Protein AF-A0AA44Q5R3-F1 (afdb_monomer)

Organism: Bacillus cereus (NCBI:txid1396)

Nearest PDB structures (foldseek):
  2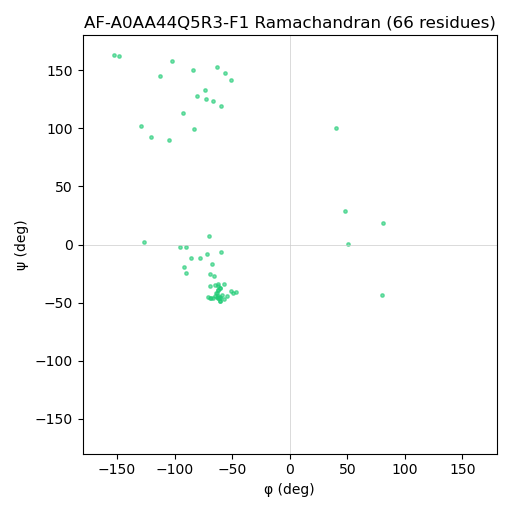xsj-assembly1_F  TM=6.021E-01  e=1.706E+00  Desulfomicrobium norvegicum
  3fiw-assembly2_C  TM=6.811E-01  e=3.079E+00  Streptomyces coelicolor
  6ccv-assembly1_F  TM=6.269E-01  e=7.227E+00  Mycolicibacterium smegmatis MC2 155
  8jwk-assembly1_A  TM=2.337E-01  e=4.004E+00  Streptomyces xinghaiensis

pLDDT: mean 78.28, std 15.04, range [38.97, 91.12]

Foldseek 3Di:
DDDLVNLLVLQLVVCQVVVHHDDLVNQCVDPVHDHQVVLCVHQVHDQSSCVVSCNDPPDDDPVSNVDD

InterPro domains:
  IPR041025 Homing endonuclease associated repeat [PF18780] (2-54)

Secondary structure (DSSP, 8-state):
---HHHHHHHHHHHHHHHTSPPPHHHHHH-TTS--HHHHHHHHSSHHHHHHHTT--SSSS--GGG---

Radius of gyration: 11.15 Å; Cα contacts (8 Å, |Δi|>4): 62; chains: 1; bounding box: 27×22×21 Å

Structure (mmCIF, N/CA/C/O backbone):
data_AF-A0AA44Q5R3-F1
#
_entry.id   AF-A0AA44Q5R3-F1
#
loop_
_atom_site.group_PDB
_atom_site.id
_atom_site.type_symbol
_atom_site.label_atom_id
_atom_site.label_alt_id
_atom_site.label_comp_id
_atom_site.label_asym_id
_atom_site.label_entity_id
_atom_site.label_seq_id
_atom_site.pdbx_PDB_ins_code
_atom_site.Cartn_x
_atom_site.Cartn_y
_atom_site.Cartn_z
_atom_site.occupancy
_atom_site.B_iso_or_equiv
_atom_site.auth_seq_id
_atom_site.auth_comp_id
_atom_site.auth_asym_id
_atom_site.auth_atom_id
_atom_site.pdbx_PDB_model_num
ATOM 1 N N . MET A 1 1 ? 12.534 -15.765 -8.624 1.00 66.06 1 MET A N 1
ATOM 2 C CA . MET A 1 1 ? 12.194 -14.486 -9.295 1.00 66.06 1 MET A CA 1
ATOM 3 C C . MET A 1 1 ? 10.875 -13.961 -8.746 1.00 66.06 1 MET A C 1
ATOM 5 O O . MET A 1 1 ? 9.916 -14.720 -8.694 1.00 66.06 1 MET A O 1
ATOM 9 N N . TYR A 1 2 ? 10.806 -12.690 -8.350 1.00 77.94 2 TYR A N 1
ATOM 10 C CA . TYR A 1 2 ? 9.536 -12.066 -7.967 1.00 77.94 2 TYR A CA 1
ATOM 11 C C . TYR A 1 2 ? 8.762 -11.646 -9.217 1.00 77.94 2 TYR A C 1
ATOM 13 O O . TYR A 1 2 ? 9.294 -10.952 -10.081 1.00 77.94 2 TYR A O 1
ATOM 21 N N . THR A 1 3 ? 7.503 -12.066 -9.318 1.00 88.31 3 THR A N 1
ATOM 22 C CA . THR A 1 3 ? 6.584 -11.587 -10.357 1.00 88.31 3 THR A CA 1
ATOM 23 C C . THR A 1 3 ? 5.629 -10.561 -9.767 1.00 88.31 3 THR A C 1
ATOM 25 O O . THR A 1 3 ? 5.361 -10.566 -8.564 1.00 88.31 3 THR A O 1
ATOM 28 N N . ARG A 1 4 ? 5.058 -9.706 -10.626 1.00 87.75 4 ARG A N 1
ATOM 29 C CA . ARG A 1 4 ? 4.041 -8.722 -10.219 1.00 87.75 4 ARG A CA 1
ATOM 30 C C . ARG A 1 4 ? 2.926 -9.376 -9.394 1.00 87.75 4 ARG A C 1
ATOM 32 O O . ARG A 1 4 ? 2.561 -8.847 -8.357 1.00 87.75 4 ARG A O 1
ATOM 39 N N . ARG A 1 5 ? 2.455 -10.565 -9.784 1.00 86.69 5 ARG A N 1
ATOM 40 C CA . ARG A 1 5 ? 1.409 -11.302 -9.056 1.00 86.69 5 ARG A CA 1
ATOM 41 C C . ARG A 1 5 ? 1.831 -11.696 -7.637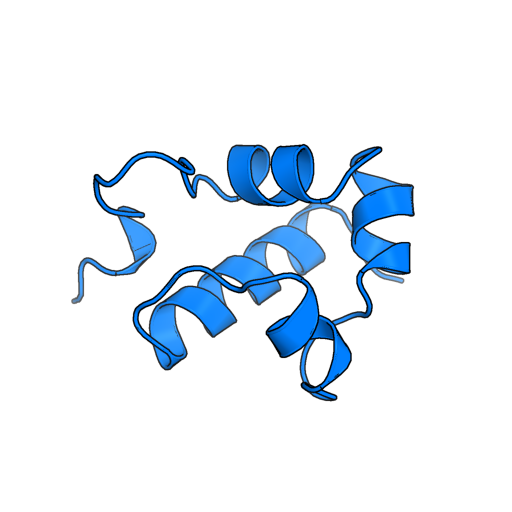 1.00 86.69 5 ARG A C 1
ATOM 43 O O . ARG A 1 5 ? 1.063 -11.462 -6.716 1.00 86.69 5 ARG A O 1
ATOM 50 N N . ILE A 1 6 ? 3.043 -12.232 -7.460 1.00 89.81 6 ILE A N 1
ATOM 51 C CA . ILE A 1 6 ? 3.566 -12.627 -6.137 1.00 89.81 6 ILE A CA 1
ATOM 52 C C . ILE A 1 6 ? 3.672 -11.411 -5.214 1.00 89.81 6 ILE A C 1
ATOM 54 O O . ILE A 1 6 ? 3.260 -11.477 -4.062 1.00 89.81 6 ILE A O 1
ATOM 58 N N . LEU A 1 7 ? 4.187 -10.293 -5.732 1.00 89.19 7 LEU A N 1
ATOM 59 C CA . LEU A 1 7 ? 4.304 -9.047 -4.975 1.00 89.19 7 LEU A CA 1
ATOM 60 C C . LEU A 1 7 ? 2.937 -8.544 -4.510 1.00 89.19 7 LEU A C 1
ATOM 62 O O . LEU A 1 7 ? 2.769 -8.216 -3.340 1.00 89.19 7 LEU A O 1
ATOM 66 N N . LEU A 1 8 ? 1.941 -8.544 -5.400 1.00 87.38 8 LEU A N 1
ATOM 67 C CA . LEU A 1 8 ? 0.582 -8.182 -5.012 1.00 87.38 8 LEU A CA 1
ATOM 68 C C . LEU A 1 8 ? 0.049 -9.137 -3.942 1.00 87.38 8 LEU A C 1
ATOM 70 O O . LEU A 1 8 ? -0.418 -8.650 -2.924 1.00 87.38 8 LEU A O 1
ATOM 74 N N . SER A 1 9 ? 0.167 -10.459 -4.115 1.00 86.81 9 SER A N 1
ATOM 75 C CA . SER A 1 9 ? -0.275 -11.433 -3.105 1.00 86.81 9 SER A CA 1
ATOM 76 C C . SER A 1 9 ? 0.347 -11.176 -1.732 1.00 86.81 9 SER A C 1
ATOM 78 O O . SER A 1 9 ? -0.385 -11.126 -0.752 1.00 86.81 9 SER A O 1
ATOM 80 N N . ARG A 1 10 ? 1.653 -10.887 -1.662 1.00 88.19 10 ARG A N 1
ATOM 81 C CA . ARG A 1 10 ? 2.331 -10.574 -0.394 1.00 88.19 10 ARG A CA 1
ATOM 82 C C . ARG A 1 10 ? 1.788 -9.318 0.281 1.00 88.19 10 ARG A C 1
ATOM 84 O O . ARG A 1 10 ? 1.610 -9.319 1.495 1.00 88.19 10 ARG A O 1
ATOM 91 N N . LEU A 1 11 ? 1.470 -8.272 -0.486 1.00 8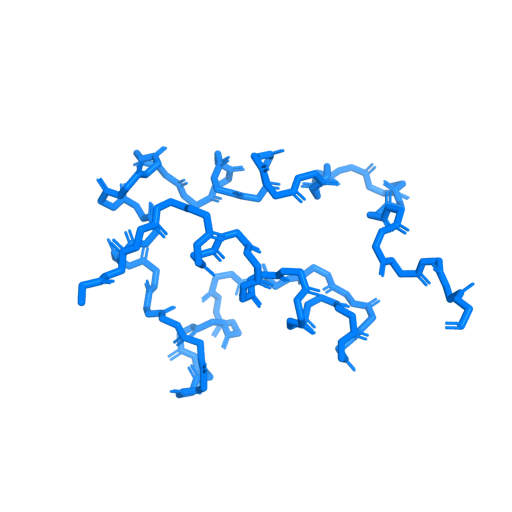6.19 11 LEU A N 1
ATOM 92 C CA . LEU A 1 11 ? 0.798 -7.085 0.060 1.00 86.19 11 LEU A CA 1
ATOM 93 C C . LEU A 1 11 ? -0.5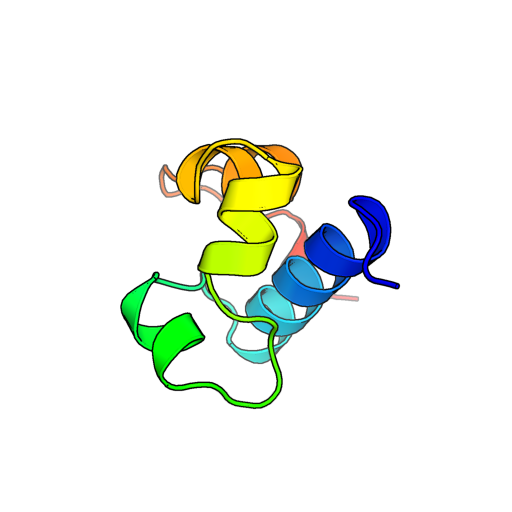81 -7.419 0.624 1.00 86.19 11 LEU A C 1
ATOM 95 O O . LEU A 1 11 ? -0.953 -6.884 1.665 1.00 86.19 11 LEU A O 1
ATOM 99 N N . LYS A 1 12 ? -1.330 -8.298 -0.051 1.00 83.62 12 LYS A N 1
ATOM 100 C CA . LYS A 1 12 ? -2.654 -8.733 0.407 1.00 83.62 12 LYS A CA 1
ATOM 101 C C . LYS A 1 12 ? -2.560 -9.547 1.695 1.00 83.62 12 LYS A C 1
ATOM 103 O O . LYS A 1 12 ? -3.305 -9.268 2.623 1.00 83.62 12 LYS A O 1
ATOM 108 N N . GLU A 1 13 ? -1.636 -10.503 1.762 1.00 85.19 13 GLU A N 1
ATOM 109 C CA . GLU A 1 13 ? -1.399 -11.330 2.952 1.00 85.19 13 GLU A CA 1
ATOM 110 C C . GLU A 1 13 ? -0.985 -10.479 4.153 1.00 85.19 13 GLU A C 1
ATOM 112 O O . GLU A 1 13 ? -1.550 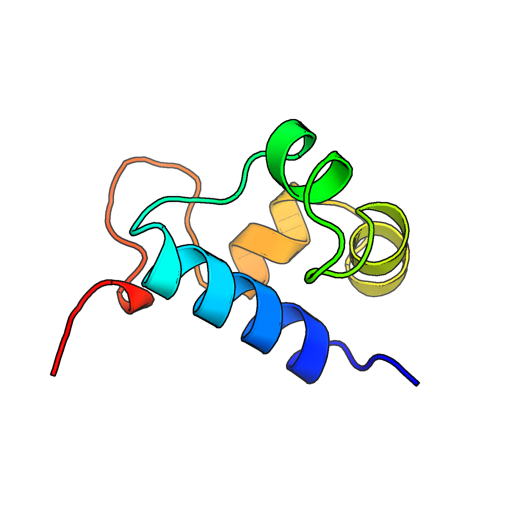-10.619 5.235 1.00 85.19 13 GLU A O 1
ATOM 117 N N . TRP A 1 14 ? -0.064 -9.533 3.947 1.00 88.25 14 TRP A N 1
ATOM 118 C CA . TRP A 1 14 ? 0.334 -8.592 4.990 1.00 88.25 14 TRP A CA 1
ATOM 119 C C . TRP A 1 14 ? -0.861 -7.750 5.451 1.00 88.25 14 TRP A C 1
ATOM 121 O O . TRP A 1 14 ? -1.146 -7.664 6.644 1.00 88.25 14 TRP A O 1
ATOM 131 N N . ALA A 1 15 ? -1.618 -7.173 4.512 1.00 83.19 15 ALA A N 1
ATOM 132 C CA . ALA A 1 15 ? -2.783 -6.360 4.845 1.00 83.19 15 ALA A CA 1
ATOM 133 C C . ALA A 1 15 ? -3.873 -7.155 5.577 1.00 83.19 15 ALA A C 1
ATOM 135 O O . ALA A 1 15 ? -4.532 -6.609 6.458 1.00 83.19 15 ALA A O 1
ATOM 136 N N . HIS A 1 16 ? -4.035 -8.437 5.250 1.00 81.38 16 HIS A N 1
ATOM 137 C CA . HIS A 1 16 ? -4.946 -9.346 5.937 1.00 81.38 16 HIS A CA 1
ATOM 138 C C . HIS A 1 16 ? -4.464 -9.659 7.362 1.00 81.38 16 HIS A C 1
ATOM 140 O O . HIS A 1 16 ? -5.236 -9.534 8.309 1.00 81.38 16 HIS A O 1
ATOM 146 N N . SER A 1 1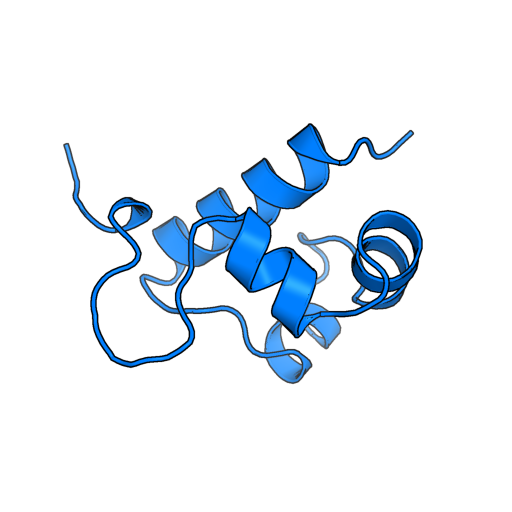7 ? -3.175 -9.971 7.534 1.00 84.38 17 SER A N 1
ATOM 147 C CA . SER A 1 17 ? -2.586 -10.299 8.838 1.00 84.38 17 SER A CA 1
ATOM 148 C C . SER A 1 17 ? -2.626 -9.124 9.817 1.00 84.38 17 SER A C 1
ATOM 150 O O . SER A 1 17 ? -2.927 -9.309 10.993 1.00 84.38 17 SER A O 1
ATOM 152 N N . TYR A 1 18 ? -2.336 -7.911 9.342 1.00 83.31 18 TYR A N 1
ATOM 153 C CA . TYR A 1 18 ? -2.307 -6.704 10.175 1.00 83.31 18 TYR A CA 1
ATOM 154 C C . TYR A 1 18 ? -3.618 -5.910 10.141 1.00 83.31 18 TYR A C 1
ATOM 156 O O . TYR A 1 18 ? -3.713 -4.873 10.800 1.00 83.31 18 TYR A O 1
ATOM 164 N N . GLN A 1 19 ? -4.603 -6.364 9.353 1.00 80.00 19 GLN A N 1
ATOM 165 C CA . GLN A 1 19 ? -5.895 -5.703 9.111 1.00 80.00 19 GLN A CA 1
ATOM 166 C C . GLN A 1 19 ? -5.759 -4.208 8.764 1.00 80.00 19 GLN A C 1
ATOM 168 O O . GLN A 1 19 ? -6.638 -3.394 9.050 1.00 80.00 19 GLN A O 1
ATOM 173 N N . LYS A 1 20 ? -4.631 -3.824 8.158 1.00 82.50 20 LYS A N 1
ATOM 174 C CA . LYS A 1 20 ? -4.274 -2.435 7.854 1.00 82.50 20 LYS A CA 1
ATOM 175 C C . LYS A 1 20 ? -3.448 -2.357 6.579 1.00 82.50 20 LYS A C 1
ATOM 177 O O . LYS A 1 20 ? -2.858 -3.338 6.136 1.00 82.50 20 LYS A O 1
ATOM 182 N N . LEU A 1 21 ? -3.366 -1.164 6.000 1.00 80.75 21 LEU A N 1
ATOM 183 C CA . LEU A 1 21 ? -2.496 -0.921 4.854 1.00 80.75 21 LEU A CA 1
ATOM 184 C C . LEU A 1 21 ? -1.025 -0.872 5.279 1.00 80.75 21 LEU A C 1
ATOM 186 O O . LEU A 1 21 ? -0.705 -0.151 6.229 1.00 80.75 21 LEU A O 1
ATOM 190 N N . PRO A 1 22 ? -0.119 -1.572 4.572 1.00 83.50 22 PRO A N 1
ATOM 191 C CA . PRO A 1 22 ? 1.299 -1.435 4.835 1.00 83.50 22 PRO A CA 1
ATOM 192 C C . PRO A 1 22 ? 1.790 -0.041 4.470 1.00 83.50 22 PRO A C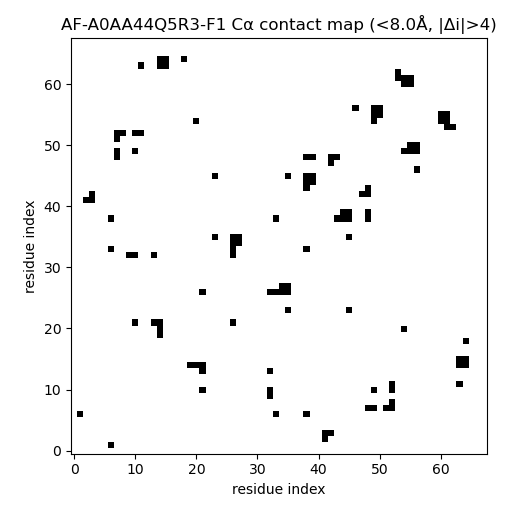 1
ATOM 194 O O . PRO A 1 22 ? 1.680 0.417 3.328 1.00 83.50 22 PRO A O 1
ATOM 197 N N . THR A 1 23 ? 2.387 0.625 5.450 1.00 84.75 23 THR A N 1
ATOM 198 C CA . THR A 1 23 ? 3.120 1.869 5.235 1.00 84.75 23 THR A CA 1
ATOM 199 C C . THR A 1 23 ? 4.537 1.541 4.785 1.00 84.75 23 THR A C 1
ATOM 201 O O . THR A 1 23 ? 5.116 0.550 5.223 1.00 84.75 23 THR A O 1
ATOM 204 N N . ALA A 1 24 ? 5.150 2.414 3.985 1.00 84.25 24 ALA A N 1
ATOM 205 C CA . ALA A 1 24 ? 6.522 2.222 3.518 1.00 84.25 24 ALA A CA 1
ATOM 206 C C . ALA A 1 24 ? 7.518 1.912 4.661 1.00 84.25 24 ALA A C 1
ATOM 208 O O . ALA A 1 24 ? 8.364 1.032 4.536 1.00 84.25 24 ALA A O 1
ATOM 209 N N . LYS A 1 25 ? 7.370 2.582 5.810 1.00 86.19 25 LYS A N 1
ATOM 210 C CA . LYS A 1 25 ? 8.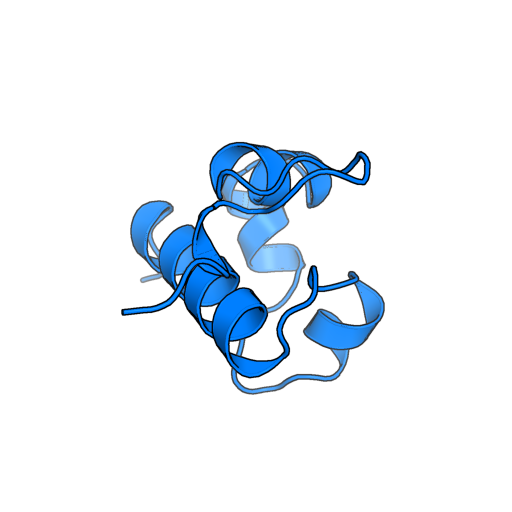202 2.347 7.001 1.00 86.19 25 LYS A CA 1
ATOM 211 C C . LYS A 1 25 ? 8.024 0.953 7.616 1.00 86.19 25 LYS A C 1
ATOM 213 O O . LYS A 1 25 ? 8.997 0.409 8.117 1.00 86.19 25 LYS A O 1
ATOM 218 N N . GLU A 1 26 ? 6.815 0.395 7.580 1.00 88.06 26 GLU A N 1
ATOM 219 C CA . GLU A 1 26 ? 6.522 -0.937 8.131 1.00 88.06 26 GLU A CA 1
ATOM 220 C C . GLU A 1 26 ? 7.166 -2.012 7.256 1.00 88.06 26 GLU A C 1
ATOM 222 O O . GLU A 1 26 ? 7.875 -2.874 7.751 1.00 88.06 26 GLU A O 1
ATOM 227 N N . ILE A 1 27 ? 7.015 -1.880 5.938 1.00 87.62 27 ILE A N 1
ATOM 228 C CA . ILE A 1 27 ? 7.625 -2.768 4.939 1.00 87.62 27 ILE A CA 1
ATOM 229 C C . ILE A 1 27 ? 9.147 -2.752 5.014 1.00 87.62 27 ILE A C 1
ATOM 231 O O . ILE A 1 27 ? 9.789 -3.777 4.842 1.00 87.62 27 ILE A O 1
ATOM 235 N N . LEU A 1 28 ? 9.736 -1.586 5.280 1.00 86.88 28 LEU A N 1
ATOM 236 C CA . LEU A 1 28 ? 11.178 -1.453 5.490 1.00 86.88 28 LEU A CA 1
ATOM 237 C C . LEU A 1 28 ? 11.672 -2.166 6.754 1.00 86.88 28 LEU A C 1
ATOM 239 O O . LEU A 1 28 ? 12.838 -2.542 6.808 1.00 86.88 28 LEU A O 1
ATOM 243 N N . LYS A 1 29 ? 10.812 -2.321 7.765 1.00 88.50 29 LYS A N 1
ATOM 244 C CA . LYS A 1 29 ? 11.134 -3.008 9.021 1.00 88.50 29 LYS A CA 1
ATOM 245 C C . LYS A 1 29 ? 10.797 -4.495 8.998 1.00 88.50 29 LYS A C 1
ATOM 247 O O . LYS A 1 29 ? 11.308 -5.231 9.834 1.00 88.50 29 LYS A O 1
ATOM 252 N N . ASP A 1 30 ? 9.931 -4.919 8.088 1.00 86.50 30 ASP A N 1
ATOM 253 C CA . ASP A 1 30 ? 9.411 -6.276 8.028 1.00 86.50 30 ASP A CA 1
ATOM 254 C C . ASP A 1 30 ? 10.276 -7.144 7.091 1.00 86.50 30 ASP A C 1
ATOM 256 O O . ASP A 1 30 ? 10.311 -6.903 5.884 1.00 86.50 30 ASP A O 1
ATOM 260 N N . PRO A 1 31 ? 10.993 -8.157 7.614 1.00 83.75 31 PRO A N 1
ATOM 261 C CA . PRO A 1 31 ? 11.835 -9.025 6.794 1.00 83.75 31 PRO A CA 1
ATOM 262 C C . PRO A 1 31 ? 11.042 -10.094 6.022 1.00 83.75 31 PRO A C 1
ATOM 264 O O . PRO A 1 31 ? 11.604 -10.750 5.146 1.00 83.75 31 PRO A O 1
ATOM 267 N N . ASN A 1 32 ? 9.754 -10.300 6.326 1.00 84.06 32 ASN A N 1
ATOM 268 C CA . ASN A 1 32 ? 8.913 -11.324 5.691 1.00 84.06 32 ASN A CA 1
ATOM 269 C C . ASN A 1 32 ? 8.275 -10.844 4.382 1.00 84.06 32 ASN A C 1
ATOM 271 O O . ASN A 1 32 ? 7.729 -11.647 3.610 1.00 84.06 32 ASN A O 1
ATOM 275 N N . ILE A 1 33 ? 8.346 -9.542 4.113 1.00 85.75 33 ILE A N 1
ATOM 276 C CA . ILE A 1 33 ? 7.852 -8.922 2.892 1.00 85.75 33 ILE A CA 1
ATOM 277 C C . ILE A 1 33 ? 9.021 -8.373 2.054 1.00 85.75 33 ILE A C 1
ATOM 279 O O . ILE A 1 33 ? 10.022 -7.907 2.594 1.00 85.75 33 ILE A O 1
ATOM 283 N N . PRO A 1 34 ? 8.934 -8.420 0.711 1.00 88.62 34 PRO A N 1
ATOM 284 C CA . PRO A 1 34 ? 9.959 -7.837 -0.145 1.00 88.62 34 PRO A CA 1
ATOM 285 C C . PRO A 1 34 ? 10.180 -6.349 0.148 1.00 88.62 34 PRO A C 1
ATOM 287 O O . PRO A 1 34 ? 9.245 -5.614 0.464 1.00 88.62 34 PRO A O 1
ATOM 290 N N . THR A 1 35 ? 11.413 -5.879 -0.026 1.00 87.81 35 THR A N 1
ATOM 291 C CA . THR A 1 35 ? 11.736 -4.464 0.171 1.00 87.81 35 THR A CA 1
ATOM 292 C C . THR A 1 35 ? 10.985 -3.572 -0.817 1.00 87.81 35 THR A C 1
ATOM 294 O O . THR A 1 35 ? 10.675 -3.967 -1.947 1.00 87.81 35 THR A O 1
ATOM 297 N N . LEU A 1 36 ? 10.747 -2.320 -0.417 1.00 88.69 36 LEU A N 1
ATOM 298 C CA . LEU A 1 36 ? 10.127 -1.288 -1.258 1.00 88.69 36 LEU A CA 1
ATOM 299 C C . LEU A 1 36 ? 10.728 -1.206 -2.660 1.00 88.69 36 LEU A C 1
ATOM 301 O O . LEU A 1 36 ? 9.988 -1.084 -3.634 1.00 88.69 36 LEU A O 1
ATOM 305 N N . SER A 1 37 ? 12.050 -1.327 -2.774 1.00 89.69 37 SER A N 1
ATOM 306 C CA . SER A 1 37 ? 12.770 -1.266 -4.046 1.00 89.69 37 SER A CA 1
ATOM 307 C C . SER A 1 37 ? 12.284 -2.313 -5.050 1.00 89.69 37 SER A C 1
ATOM 309 O O . SER A 1 37 ? 12.227 -2.035 -6.246 1.00 89.69 37 SER A O 1
ATOM 311 N N . ILE A 1 38 ? 11.871 -3.498 -4.589 1.00 90.62 38 ILE A N 1
ATOM 312 C CA . ILE A 1 38 ? 11.329 -4.544 -5.462 1.00 90.62 38 ILE A CA 1
ATOM 313 C C . ILE A 1 38 ? 9.972 -4.096 -6.020 1.00 90.62 38 ILE A C 1
ATOM 315 O O . ILE A 1 38 ? 9.746 -4.161 -7.227 1.00 90.62 38 ILE A O 1
ATOM 319 N N . TYR A 1 39 ? 9.087 -3.562 -5.182 1.00 90.06 39 TYR A N 1
ATOM 320 C CA . TYR A 1 39 ? 7.796 -3.041 -5.635 1.00 90.06 39 TYR A CA 1
ATOM 321 C C . TYR A 1 39 ? 7.952 -1.861 -6.593 1.00 90.06 39 TYR A C 1
ATOM 323 O O . TYR A 1 39 ? 7.338 -1.849 -7.658 1.00 90.06 39 TYR A O 1
ATOM 331 N N . VAL A 1 40 ? 8.825 -0.911 -6.264 1.00 90.19 40 VAL A N 1
ATOM 332 C CA . VAL A 1 40 ? 9.145 0.240 -7.116 1.00 90.19 40 VAL A CA 1
ATOM 333 C C . VAL A 1 40 ? 9.684 -0.225 -8.471 1.00 90.19 40 VAL A C 1
ATOM 335 O O . VAL A 1 40 ? 9.212 0.242 -9.500 1.00 90.19 40 VAL A O 1
ATOM 338 N N . ARG A 1 41 ? 10.576 -1.222 -8.516 1.00 91.12 41 ARG A N 1
ATOM 339 C CA . ARG A 1 41 ? 11.098 -1.763 -9.783 1.00 91.12 41 ARG A CA 1
ATOM 340 C C . ARG A 1 41 ? 10.014 -2.394 -10.665 1.00 91.12 41 ARG A C 1
ATOM 342 O O . ARG A 1 41 ? 10.092 -2.315 -11.884 1.00 91.12 41 ARG A O 1
ATOM 349 N N . HIS A 1 42 ? 9.016 -3.045 -10.068 1.00 90.44 42 HIS A N 1
ATOM 350 C CA . HIS A 1 42 ? 7.964 -3.756 -10.805 1.00 90.44 42 HIS A CA 1
ATOM 351 C C . HIS A 1 42 ? 6.731 -2.896 -11.139 1.00 90.44 42 HIS A C 1
ATOM 353 O O . HIS A 1 42 ? 6.004 -3.218 -12.084 1.00 90.44 42 HIS A O 1
ATOM 359 N N . PHE A 1 43 ? 6.474 -1.839 -10.366 1.00 88.75 43 PHE A N 1
ATOM 360 C CA . PHE A 1 43 ? 5.265 -1.010 -10.453 1.00 88.75 43 PHE A CA 1
ATOM 361 C C . PHE A 1 43 ? 5.552 0.489 -10.616 1.00 88.75 43 PHE A C 1
ATOM 363 O O . PHE A 1 43 ? 4.622 1.286 -10.627 1.00 88.75 43 PHE A O 1
ATOM 370 N N . GLY A 1 44 ? 6.817 0.890 -10.710 1.00 88.56 44 GLY A N 1
ATOM 371 C CA . GLY A 1 44 ? 7.254 2.282 -10.813 1.00 88.56 44 GLY A CA 1
ATOM 372 C C . GLY A 1 44 ? 7.288 3.010 -9.469 1.00 88.56 44 GLY A C 1
ATOM 373 O O . GLY A 1 44 ? 8.246 3.714 -9.181 1.00 88.56 44 GLY A O 1
ATOM 374 N N . ASN A 1 45 ? 6.272 2.839 -8.619 1.00 87.44 45 ASN A N 1
ATOM 375 C CA . ASN A 1 45 ? 6.236 3.442 -7.286 1.00 87.44 45 ASN A CA 1
ATOM 376 C C . ASN A 1 45 ? 5.385 2.632 -6.291 1.00 87.44 45 ASN A C 1
ATOM 378 O O . ASN A 1 45 ? 4.570 1.786 -6.668 1.00 87.44 45 ASN A O 1
ATOM 382 N N . TRP A 1 46 ? 5.576 2.904 -4.996 1.00 86.38 46 TRP A N 1
ATOM 383 C CA . TRP A 1 46 ? 4.873 2.209 -3.914 1.00 86.38 46 TRP A CA 1
ATOM 384 C C . TRP A 1 46 ? 3.355 2.417 -3.955 1.00 86.38 46 TRP A C 1
ATOM 386 O O . TRP A 1 46 ? 2.596 1.451 -3.875 1.00 86.38 46 TRP A O 1
ATOM 396 N N . ASN A 1 47 ? 2.897 3.655 -4.148 1.00 84.56 47 ASN A N 1
ATOM 397 C CA . ASN A 1 47 ? 1.465 3.954 -4.212 1.00 84.56 47 ASN A CA 1
ATOM 398 C C . ASN A 1 47 ? 0.770 3.207 -5.357 1.00 84.56 47 ASN A C 1
ATOM 400 O O . ASN A 1 47 ? -0.352 2.736 -5.194 1.00 84.56 47 ASN A O 1
ATOM 404 N N . GLU A 1 48 ? 1.434 3.053 -6.501 1.00 86.69 48 GLU A N 1
ATOM 405 C CA . GLU A 1 48 ? 0.914 2.289 -7.626 1.00 86.69 48 GLU A CA 1
ATOM 406 C C . GLU A 1 48 ? 0.864 0.791 -7.316 1.00 86.69 48 GLU A C 1
ATOM 408 O O . GLU A 1 48 ? -0.093 0.125 -7.715 1.00 86.69 48 GLU A O 1
ATOM 413 N N . SER A 1 49 ? 1.828 0.261 -6.557 1.00 86.81 49 SER A N 1
ATOM 414 C CA . SER A 1 49 ? 1.771 -1.128 -6.090 1.00 86.81 49 SER A CA 1
ATOM 415 C C . SER A 1 49 ? 0.576 -1.379 -5.162 1.00 86.81 49 SER A C 1
ATOM 417 O O . SER A 1 49 ? -0.145 -2.355 -5.362 1.00 86.81 49 SER A O 1
ATOM 419 N N . LEU A 1 50 ? 0.277 -0.452 -4.241 1.00 82.62 50 LEU A N 1
ATOM 420 C CA . LEU A 1 50 ? -0.917 -0.509 -3.387 1.00 82.62 50 LEU A CA 1
ATOM 421 C C . LEU A 1 50 ? -2.210 -0.383 -4.204 1.00 82.62 50 LEU A C 1
ATOM 423 O O . LEU A 1 50 ? -3.132 -1.182 -4.031 1.00 82.62 50 LEU A O 1
ATOM 427 N N . ARG A 1 51 ? -2.253 0.553 -5.164 1.00 82.81 51 ARG A N 1
ATOM 428 C CA . ARG A 1 51 ? -3.387 0.716 -6.088 1.00 82.81 51 ARG A CA 1
ATOM 429 C C . ARG A 1 51 ? -3.651 -0.576 -6.863 1.00 82.81 51 ARG A C 1
ATOM 431 O O . ARG A 1 51 ? -4.789 -1.031 -6.923 1.00 82.81 51 ARG A O 1
ATOM 438 N N . LYS A 1 52 ? -2.603 -1.199 -7.412 1.00 84.19 52 LYS A N 1
ATOM 439 C CA . LYS A 1 52 ? -2.687 -2.477 -8.143 1.00 84.19 52 LYS A CA 1
ATOM 440 C C . LYS A 1 52 ? -3.010 -3.666 -7.237 1.00 84.19 52 LYS A C 1
ATOM 442 O O . LYS A 1 52 ? -3.594 -4.635 -7.714 1.00 84.19 52 LYS A O 1
ATOM 447 N N . ALA A 1 53 ? -2.688 -3.595 -5.946 1.00 80.88 53 ALA A N 1
ATOM 448 C CA . ALA A 1 53 ? -3.092 -4.602 -4.966 1.00 80.88 53 ALA A CA 1
ATOM 449 C C . ALA A 1 53 ? -4.594 -4.541 -4.634 1.00 80.88 53 ALA A C 1
ATOM 451 O O . ALA A 1 53 ? -5.097 -5.450 -3.976 1.00 80.88 53 ALA A O 1
ATOM 452 N N . GLY A 1 54 ? -5.316 -3.521 -5.115 1.00 74.88 54 GLY A N 1
ATOM 453 C CA . GLY A 1 54 ? -6.714 -3.275 -4.758 1.00 74.88 54 GLY A CA 1
ATOM 454 C C . GLY A 1 54 ? -6.859 -2.566 -3.413 1.00 74.88 54 GLY A C 1
ATOM 455 O O . GLY A 1 54 ? -7.922 -2.605 -2.802 1.00 74.88 54 GLY A O 1
ATOM 456 N N . CYS A 1 55 ? -5.785 -1.932 -2.944 1.00 66.69 55 CYS A N 1
ATOM 457 C CA . CYS A 1 55 ? -5.746 -1.212 -1.689 1.00 66.69 55 CYS A CA 1
ATOM 458 C C . CYS A 1 55 ? -5.775 0.294 -1.962 1.00 66.69 55 CYS A C 1
ATOM 460 O O . CYS A 1 55 ? -4.752 0.944 -2.188 1.00 66.69 55 CYS A O 1
ATOM 462 N N . LEU A 1 56 ? -6.990 0.843 -2.016 1.00 59.03 56 LEU A N 1
ATOM 463 C CA . LEU A 1 56 ? -7.225 2.262 -2.263 1.00 59.03 56 LEU A CA 1
ATOM 464 C C . LEU A 1 56 ? -6.831 3.071 -1.018 1.00 59.03 56 LEU A C 1
ATOM 466 O O . LEU A 1 56 ? -7.325 2.841 0.080 1.00 59.03 56 LEU A O 1
ATOM 470 N N . ILE A 1 57 ? -5.953 4.061 -1.200 1.00 55.28 57 ILE A N 1
ATOM 471 C CA . ILE A 1 57 ? -5.321 4.871 -0.134 1.00 55.28 57 ILE A CA 1
ATOM 472 C C . ILE A 1 57 ? -6.326 5.824 0.568 1.00 55.28 57 ILE A C 1
ATOM 474 O O . ILE A 1 57 ? -5.964 6.632 1.416 1.00 55.28 57 ILE A O 1
ATOM 478 N N . LYS A 1 58 ? -7.627 5.732 0.273 1.00 47.34 58 LYS A N 1
ATOM 479 C CA . LYS A 1 58 ? -8.668 6.572 0.876 1.00 47.34 58 LYS A CA 1
ATOM 480 C C . LYS A 1 58 ? -9.695 5.722 1.610 1.00 47.34 58 LYS A C 1
ATOM 482 O O . LYS A 1 58 ? -10.677 5.321 1.008 1.00 47.34 58 LYS A O 1
ATOM 487 N N . ARG A 1 59 ? -9.458 5.523 2.913 1.00 46.72 59 ARG A N 1
ATOM 488 C CA . ARG A 1 59 ? -10.433 5.309 4.012 1.00 46.72 59 ARG A CA 1
ATOM 489 C C . ARG A 1 59 ? -11.530 4.240 3.850 1.00 46.72 59 ARG A C 1
ATOM 491 O O . ARG A 1 59 ? -12.314 4.055 4.770 1.00 46.72 59 ARG A O 1
ATOM 498 N N . LEU A 1 60 ? -11.577 3.519 2.742 1.00 45.00 60 LEU A N 1
ATOM 499 C CA . LEU A 1 60 ? -12.588 2.530 2.425 1.00 45.00 60 LEU A CA 1
ATOM 500 C C . LEU A 1 60 ? -11.850 1.263 2.025 1.00 45.00 60 LEU A C 1
ATOM 502 O O . LEU A 1 60 ? -11.290 1.178 0.937 1.00 45.00 60 LEU A O 1
ATOM 506 N N . LEU A 1 61 ? -11.819 0.344 2.992 1.00 49.53 61 LEU A N 1
ATOM 507 C CA . LEU A 1 61 ? -11.842 -1.100 2.801 1.00 49.53 61 LEU A CA 1
ATOM 508 C C . LEU A 1 61 ? -10.998 -1.580 1.615 1.00 49.53 61 LEU A C 1
ATOM 510 O O . LEU A 1 61 ? -11.486 -1.617 0.489 1.00 49.53 61 LEU A O 1
ATOM 514 N N . CYS A 1 62 ? -9.782 -2.087 1.863 1.00 47.09 62 CYS A N 1
ATOM 515 C CA . CYS A 1 62 ? -9.370 -3.190 0.998 1.00 47.09 62 CYS A CA 1
ATOM 516 C C . CYS A 1 62 ? -10.441 -4.274 1.228 1.00 47.09 62 CYS A C 1
ATOM 518 O O . CYS A 1 62 ? -10.559 -4.740 2.366 1.00 47.09 62 CYS A O 1
ATOM 520 N N . PRO A 1 63 ? -11.211 -4.709 0.212 1.00 52.97 63 PRO A N 1
ATOM 521 C CA . PRO A 1 63 ? -12.141 -5.832 0.373 1.00 52.97 63 PRO A CA 1
ATOM 522 C C . PRO A 1 63 ? -11.412 -7.128 0.780 1.00 52.97 63 PRO A C 1
ATOM 524 O O . PRO A 1 63 ? -12.034 -8.114 1.133 1.00 52.97 63 PRO A O 1
ATOM 527 N N . LEU A 1 64 ? -10.076 -7.101 0.796 1.00 52.50 64 LEU A N 1
ATOM 528 C CA . LEU A 1 64 ? -9.173 -8.129 1.306 1.00 52.50 64 LEU A CA 1
ATOM 529 C C . LEU A 1 64 ? -9.220 -8.326 2.828 1.00 52.50 64 LEU A C 1
ATOM 531 O O . LEU A 1 64 ? -8.719 -9.334 3.308 1.00 52.50 64 LEU A O 1
ATOM 535 N N . VAL A 1 65 ? -9.771 -7.370 3.585 1.00 52.56 65 VAL A N 1
ATOM 536 C CA . VAL A 1 65 ? -9.999 -7.518 5.037 1.00 52.56 65 VAL A CA 1
ATOM 537 C C . VAL A 1 65 ? -11.393 -8.108 5.313 1.00 52.56 65 VAL A C 1
ATOM 539 O O . VAL A 1 65 ? -11.756 -8.348 6.463 1.00 52.56 65 VAL A O 1
ATOM 542 N N . MET A 1 66 ? -12.195 -8.364 4.269 1.00 45.62 66 MET A N 1
ATOM 543 C CA . MET A 1 66 ? -13.489 -9.024 4.416 1.00 45.62 66 MET A CA 1
ATOM 544 C C . MET A 1 66 ? -13.285 -10.537 4.475 1.00 45.62 66 MET A C 1
ATOM 546 O O . MET A 1 66 ? -13.065 -11.208 3.471 1.00 45.62 66 MET A O 1
ATOM 550 N N . LYS A 1 67 ? -13.307 -11.020 5.715 1.00 45.06 67 LYS A N 1
ATOM 551 C CA . LYS A 1 67 ? -13.255 -12.418 6.134 1.00 45.06 67 LYS A CA 1
ATOM 552 C C . LYS A 1 67 ? -14.287 -13.293 5.408 1.00 45.06 67 LYS A C 1
ATOM 554 O O . LYS A 1 67 ? -15.452 -12.906 5.314 1.00 45.06 67 LYS A O 1
ATOM 559 N N . HIS A 1 68 ? -13.884 -14.514 5.067 1.00 38.97 68 HIS A N 1
ATOM 560 C CA . HIS A 1 68 ? -14.559 -15.707 5.579 1.00 38.97 68 HIS A CA 1
ATOM 561 C C . HIS A 1 68 ? -13.490 -16.625 6.168 1.00 38.97 68 HIS A C 1
ATOM 563 O O . HIS A 1 68 ? -12.494 -16.868 5.449 1.00 38.97 68 HIS A O 1
#

Sequence (68 aa):
MYTRRILLSRLKEWAHSYQKLPTAKEILKDPNIPTLSIYVRHFGNWNESLRKAGCLIKRLLCPLVMKH

Solvent-accessible surface area (backbone atoms only — not comparable to full-atom values): 4204 Å² total; per-residue (Å²): 135,91,46,72,66,56,55,34,51,53,53,48,53,50,24,42,75,67,68,42,83,82,46,75,72,53,40,71,70,37,86,91,49,78,49,64,68,59,44,22,72,76,49,74,32,63,70,50,40,36,48,73,53,55,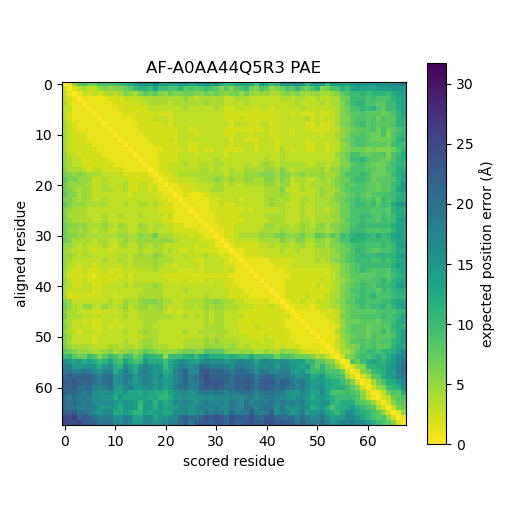38,54,95,67,97,53,72,40,69,70,63,62,81,131

Mean predicted aligned error: 6.56 Å